Protein AF-A0A2W2BIS2-F1 (afdb_monomer)

Mean predicted aligned error: 13.34 Å

Solvent-accessible surface area (backbone atoms only — not comparable to full-atom values): 8922 Å² total; per-residue (Å²): 136,82,86,72,88,78,56,99,73,50,63,72,54,70,55,70,81,40,98,67,61,22,37,40,40,40,40,36,48,85,99,50,68,38,35,41,36,42,39,39,18,69,94,78,51,77,43,80,45,81,42,87,32,55,74,70,54,46,52,53,49,51,53,52,51,51,52,51,52,48,55,52,48,52,58,58,44,65,31,68,68,37,41,52,50,43,29,76,72,76,41,72,89,57,55,68,66,60,53,35,48,52,52,50,56,47,16,66,74,68,74,46,77,36,54,42,99,84,58,42,64,34,78,67,42,44,52,52,52,32,56,75,69,65,66,58,77,76,76,81,82,76,75,77,72,80,79,84,130

pLDDT: mean 70.53, std 17.46, range [28.81, 93.38]

Foldseek 3Di:
DDDPPDDPPWDWDKDDQDPQAWIWIWTDDDPAAIWIWTWGQVVNDTDIDTDRDHPVRVVVVVVVVVVVVLVVLLVLLLPPVLQVCCCVPQVPPDDSVVSSVVQVVLCVVVVHGQADPVSDGDPVSVVVSCVVRVVDDDDDPPPPDDDDD

Sequence (149 aa):
MRNIPRRPSTITWSYVVDDTTGYVLAERRENASPVVRLHLAPSGLERVFDLDLTPGAALLFAGQLAAVADAARRVEYSSPDVLAHMNATYLFGVDDEEITQELVDLADYLGYSPLGADGQLVGRADKVLRARLGLDPAPPIHHSSPSPS

Organism: NCBI:txid2670374

Secondary structure (DSSP, 8-state):
-------TT--EEEEEEETTTEEEEEEPPTTS--EEEEEE-GGG--EEEEEE--HHHHHHHHHHHHHHHHHHHHHHHT-HHHHHHHHHHTSTT--HHHHHHHHHHHHHHHTS-SB-TTSSBPHHHHHHHHHHTT-SPPPP----PPPP-

Nearest PDB structures (foldseek):
  4r5j-assembly2_B-2  TM=2.213E-01  e=8.155E-01  Escherichia coli K-12
  7ela-assembly1_A  TM=2.780E-01  e=1.868E+00  Mammarenavirus lassaense
  4r5g-assembly2_B-2  TM=2.451E-01  e=2.511E+00  Escherichia coli K-12

Structure (mmCIF, N/CA/C/O backbone):
data_AF-A0A2W2BIS2-F1
#
_entry.id   AF-A0A2W2BIS2-F1
#
loop_
_atom_site.group_PDB
_atom_site.id
_atom_site.type_symbol
_atom_site.label_atom_id
_atom_site.label_alt_id
_atom_site.label_comp_id
_atom_site.label_asym_id
_atom_site.label_entity_id
_atom_site.label_seq_id
_atom_site.pdbx_PDB_ins_code
_atom_site.Cartn_x
_atom_site.Cartn_y
_atom_site.Cartn_z
_atom_site.occupancy
_atom_site.B_iso_or_equiv
_atom_site.auth_seq_id
_atom_site.auth_comp_id
_atom_site.auth_asym_id
_atom_site.auth_atom_id
_atom_site.pdbx_PDB_model_num
ATOM 1 N N . MET A 1 1 ? -7.809 9.823 -15.102 1.00 30.55 1 MET A N 1
ATOM 2 C CA . MET A 1 1 ? -6.910 8.958 -15.900 1.00 30.55 1 MET A CA 1
ATOM 3 C C . MET A 1 1 ? -6.231 9.815 -16.954 1.00 30.55 1 MET A C 1
ATOM 5 O O . MET A 1 1 ? -6.910 10.272 -17.866 1.00 30.55 1 MET A O 1
ATOM 9 N N . ARG A 1 2 ? -4.935 10.114 -16.805 1.00 31.88 2 ARG A N 1
ATOM 10 C CA . ARG A 1 2 ? -4.163 10.768 -17.871 1.00 31.88 2 ARG A CA 1
ATOM 11 C C . ARG A 1 2 ? -3.707 9.729 -18.892 1.00 31.88 2 ARG A C 1
ATOM 13 O O . ARG A 1 2 ? -3.446 8.577 -18.558 1.00 31.88 2 ARG A O 1
ATOM 20 N N . ASN A 1 3 ? -3.682 10.157 -20.147 1.00 28.81 3 ASN A N 1
ATOM 21 C CA . ASN A 1 3 ? -3.420 9.333 -21.315 1.00 28.81 3 ASN A CA 1
ATOM 22 C C . ASN A 1 3 ? -1.910 9.053 -21.395 1.00 28.81 3 ASN A C 1
ATOM 24 O O . ASN A 1 3 ? -1.155 9.884 -21.894 1.00 28.81 3 ASN A O 1
ATOM 28 N N . ILE A 1 4 ? -1.456 7.918 -20.857 1.00 43.69 4 ILE A N 1
ATOM 29 C CA . ILE A 1 4 ? -0.095 7.431 -21.114 1.00 43.69 4 ILE A CA 1
ATOM 30 C C . ILE A 1 4 ? -0.084 6.978 -22.582 1.00 43.69 4 ILE A C 1
ATOM 32 O O . ILE A 1 4 ? -0.885 6.104 -22.928 1.00 43.69 4 ILE A O 1
ATOM 36 N N . PRO A 1 5 ? 0.750 7.560 -23.464 1.00 35.62 5 PRO A N 1
ATOM 37 C CA . PRO A 1 5 ? 0.749 7.202 -24.874 1.00 35.62 5 PRO A CA 1
ATOM 38 C C . PRO A 1 5 ? 1.153 5.733 -25.041 1.00 35.62 5 PRO A C 1
ATOM 40 O O . PRO A 1 5 ? 2.327 5.378 -24.973 1.00 35.62 5 PRO A O 1
ATOM 43 N N . ARG A 1 6 ? 0.164 4.861 -25.260 1.00 40.97 6 ARG A N 1
ATOM 44 C CA . ARG A 1 6 ? 0.381 3.449 -25.579 1.00 40.97 6 ARG A CA 1
ATOM 45 C C . ARG A 1 6 ? 0.834 3.351 -27.032 1.00 40.97 6 ARG A C 1
ATOM 47 O O . ARG A 1 6 ? 0.044 3.603 -27.940 1.00 40.97 6 ARG A O 1
ATOM 54 N N . ARG A 1 7 ? 2.098 2.990 -27.270 1.00 42.91 7 ARG A N 1
ATOM 55 C CA . ARG A 1 7 ? 2.517 2.503 -28.592 1.00 42.91 7 ARG A CA 1
ATOM 56 C C . ARG A 1 7 ? 2.081 1.036 -28.743 1.00 42.91 7 ARG A C 1
ATOM 58 O O . ARG A 1 7 ? 2.174 0.296 -27.766 1.00 42.91 7 ARG A O 1
ATOM 65 N N . PRO A 1 8 ? 1.624 0.595 -29.931 1.00 40.12 8 PRO A N 1
ATOM 66 C CA . PRO A 1 8 ? 1.018 -0.729 -30.122 1.00 40.12 8 PRO A CA 1
ATOM 67 C C . PRO A 1 8 ? 1.920 -1.930 -29.780 1.00 40.12 8 PRO A C 1
ATOM 69 O O . PRO A 1 8 ? 1.397 -3.019 -29.575 1.00 40.12 8 PRO A O 1
ATOM 72 N N . SER A 1 9 ? 3.246 -1.749 -29.710 1.00 34.94 9 SER A N 1
ATOM 73 C CA . SER A 1 9 ? 4.224 -2.814 -29.428 1.00 34.94 9 SER A CA 1
ATOM 74 C C . SER A 1 9 ? 4.849 -2.766 -28.022 1.00 34.94 9 SER A C 1
ATOM 76 O O . SER A 1 9 ? 5.763 -3.537 -27.731 1.00 34.94 9 SER A O 1
ATOM 78 N N . THR A 1 10 ? 4.348 -1.913 -27.121 1.00 40.72 10 THR A N 1
ATOM 79 C CA . THR A 1 10 ? 4.859 -1.792 -25.746 1.00 40.72 10 THR A CA 1
ATOM 80 C C . THR A 1 10 ? 4.001 -2.601 -24.768 1.00 40.72 10 THR A C 1
ATOM 82 O O . THR A 1 10 ? 2.832 -2.284 -24.550 1.00 40.72 10 THR A O 1
ATOM 85 N N . ILE A 1 11 ? 4.584 -3.616 -24.120 1.00 43.00 11 ILE A N 1
ATOM 86 C CA . ILE A 1 11 ? 4.008 -4.183 -22.890 1.00 43.00 11 ILE A CA 1
ATOM 87 C C . ILE A 1 11 ? 4.429 -3.257 -21.750 1.00 43.00 11 ILE A C 1
ATOM 89 O O . ILE A 1 11 ? 5.610 -3.193 -21.414 1.00 43.00 11 ILE A O 1
ATOM 93 N N . THR A 1 12 ? 3.468 -2.523 -21.195 1.00 45.09 12 THR A N 1
ATOM 94 C CA . THR A 1 12 ? 3.680 -1.590 -20.086 1.00 45.09 12 THR A CA 1
ATOM 95 C C . THR A 1 12 ? 3.097 -2.174 -18.807 1.00 45.09 12 THR A C 1
ATOM 97 O O . THR A 1 12 ? 1.892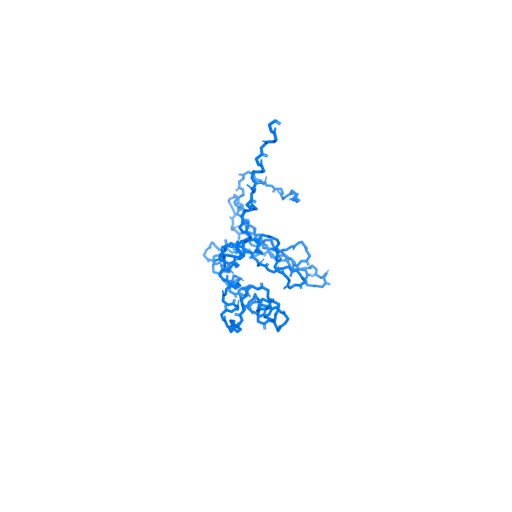 -2.411 -18.739 1.00 45.09 12 THR A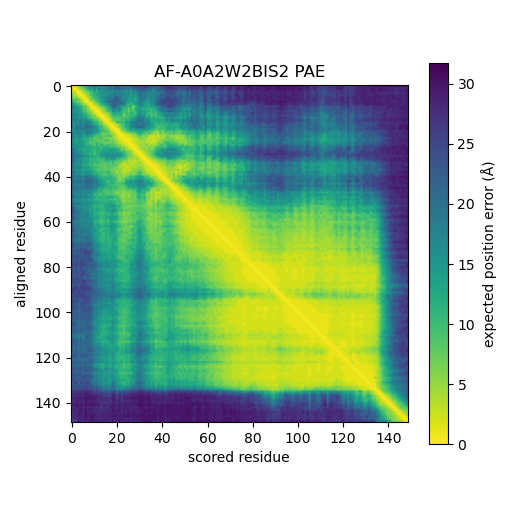 O 1
ATOM 100 N N . TRP A 1 13 ? 3.936 -2.358 -17.788 1.00 44.00 13 TRP A N 1
ATOM 101 C CA . TRP A 1 13 ? 3.490 -2.537 -16.404 1.00 44.00 13 TRP A CA 1
ATOM 102 C C . TRP A 1 13 ? 3.825 -1.255 -15.646 1.00 44.00 13 TRP A C 1
ATOM 104 O O . TRP A 1 13 ? 4.976 -0.814 -15.649 1.00 44.00 13 TRP A O 1
ATOM 114 N N . SER A 1 14 ? 2.808 -0.629 -15.055 1.00 42.34 14 SER A N 1
ATOM 115 C CA . SER A 1 14 ? 2.950 0.597 -14.272 1.00 42.34 14 SER A CA 1
ATOM 116 C C . SER A 1 14 ? 2.471 0.351 -12.851 1.00 42.34 14 SER A C 1
ATOM 118 O O . SER A 1 14 ? 1.309 -0.016 -12.663 1.00 42.34 14 SER A O 1
ATOM 120 N N . TYR A 1 15 ? 3.331 0.602 -11.869 1.00 46.88 15 TYR A N 1
ATOM 121 C CA . TYR A 1 15 ? 2.907 0.775 -10.484 1.00 46.88 15 TYR A CA 1
ATOM 122 C C . TYR A 1 15 ? 2.888 2.279 -10.216 1.00 46.88 15 TYR A C 1
ATOM 124 O O . TYR A 1 15 ? 3.934 2.933 -10.213 1.00 46.88 15 TYR A O 1
ATOM 132 N N . VAL A 1 16 ? 1.681 2.835 -10.118 1.00 44.34 16 VAL A N 1
ATOM 133 C CA . VAL A 1 16 ? 1.450 4.263 -9.888 1.00 44.34 16 VAL A CA 1
ATOM 134 C C . VAL A 1 16 ? 1.000 4.403 -8.445 1.00 44.34 16 VAL A C 1
ATOM 136 O O . VAL A 1 16 ? -0.074 3.913 -8.105 1.00 44.34 16 VAL A O 1
ATOM 139 N N . VAL A 1 17 ? 1.828 5.035 -7.611 1.00 48.16 17 VAL A N 1
ATOM 140 C CA . VAL A 1 17 ? 1.433 5.404 -6.246 1.00 48.16 17 VAL A CA 1
ATOM 141 C C . VAL A 1 17 ? 0.588 6.677 -6.332 1.00 48.16 17 VAL A C 1
ATOM 143 O O . VAL A 1 17 ? -0.583 6.645 -5.973 1.00 48.16 17 VAL A O 1
ATOM 146 N N . ASP A 1 18 ? 1.133 7.730 -6.954 1.00 47.41 18 ASP A N 1
ATOM 147 C CA . ASP A 1 18 ? 0.449 8.920 -7.482 1.00 47.41 18 ASP A CA 1
ATOM 148 C C . ASP A 1 18 ? 1.479 9.808 -8.241 1.00 47.41 18 ASP A C 1
ATOM 150 O O . ASP A 1 18 ? 2.689 9.593 -8.127 1.00 47.41 18 ASP A O 1
ATOM 154 N N . ASP A 1 19 ? 1.028 10.804 -9.021 1.00 47.12 19 ASP A N 1
ATOM 155 C CA . ASP A 1 19 ? 1.907 11.697 -9.816 1.00 47.12 19 ASP A CA 1
ATOM 156 C C . ASP A 1 19 ? 2.825 12.603 -8.952 1.00 47.12 19 ASP A C 1
ATOM 158 O O . ASP A 1 19 ? 3.787 13.179 -9.463 1.00 47.12 19 ASP A O 1
ATOM 162 N N . THR A 1 20 ? 2.521 12.769 -7.663 1.00 43.62 20 THR A N 1
ATOM 163 C CA . THR A 1 20 ? 3.255 13.608 -6.698 1.00 43.62 20 THR A CA 1
ATOM 164 C C . THR A 1 20 ? 4.302 12.846 -5.881 1.00 43.62 20 THR A C 1
ATOM 166 O O . THR A 1 20 ? 5.257 13.458 -5.411 1.00 43.62 20 THR A O 1
ATOM 169 N N . THR A 1 21 ? 4.165 11.530 -5.752 1.00 51.72 21 THR A N 1
ATOM 170 C CA . THR A 1 21 ? 5.027 10.653 -4.953 1.00 51.72 21 THR A CA 1
ATOM 171 C C . THR A 1 21 ? 6.000 9.885 -5.850 1.00 51.72 21 THR A C 1
ATOM 173 O O . THR A 1 21 ? 7.168 9.704 -5.495 1.00 51.72 21 THR A O 1
ATOM 176 N N . GLY A 1 22 ? 5.557 9.503 -7.054 1.00 51.88 22 GLY A N 1
ATOM 177 C CA . GLY A 1 22 ? 6.383 8.844 -8.064 1.00 51.88 22 GLY A CA 1
ATOM 178 C C . GLY A 1 22 ? 5.714 7.639 -8.729 1.00 51.88 22 GLY A C 1
ATOM 179 O O . GLY A 1 22 ? 4.681 7.130 -8.285 1.00 51.88 22 GLY A O 1
ATOM 180 N N . TYR A 1 23 ? 6.331 7.150 -9.805 1.00 57.38 23 TYR A N 1
ATOM 181 C CA . TYR A 1 23 ? 5.885 5.958 -10.528 1.00 57.38 23 TYR A CA 1
ATOM 182 C C . TYR A 1 23 ? 7.056 5.103 -11.013 1.00 57.38 23 TYR A C 1
ATOM 184 O O . TYR A 1 23 ? 8.150 5.594 -11.301 1.00 57.38 23 TYR A O 1
ATOM 192 N N . VAL A 1 24 ? 6.797 3.804 -11.161 1.00 60.34 24 VAL A N 1
ATOM 193 C CA . VAL A 1 24 ? 7.703 2.872 -11.840 1.00 60.34 24 VAL A CA 1
ATOM 194 C C . VAL A 1 24 ? 7.056 2.428 -13.140 1.00 60.34 24 VAL A C 1
ATOM 196 O O . VAL A 1 24 ? 5.920 1.948 -13.150 1.00 60.34 24 VAL A O 1
ATOM 199 N N . LEU A 1 25 ? 7.788 2.586 -14.238 1.00 63.66 25 LEU A N 1
ATOM 200 C CA . LEU A 1 25 ? 7.353 2.211 -15.574 1.00 63.66 25 LEU A CA 1
ATOM 201 C C . LEU A 1 25 ? 8.345 1.213 -16.168 1.00 63.66 25 LEU A C 1
ATOM 203 O O . LEU A 1 25 ? 9.497 1.555 -16.422 1.00 63.66 25 LEU A O 1
ATOM 207 N N . ALA A 1 26 ? 7.890 -0.011 -16.419 1.00 58.78 26 ALA A N 1
ATOM 208 C CA . ALA A 1 26 ? 8.648 -0.968 -17.214 1.00 58.78 26 ALA A CA 1
ATOM 209 C C . ALA A 1 26 ? 8.194 -0.878 -18.677 1.00 58.78 26 ALA A C 1
ATOM 211 O O . ALA A 1 26 ? 7.029 -1.139 -18.990 1.00 58.78 26 ALA A O 1
ATOM 212 N N . GLU A 1 27 ? 9.111 -0.515 -19.574 1.00 63.59 27 GLU A N 1
ATOM 213 C CA . GLU A 1 27 ? 8.889 -0.488 -21.018 1.00 63.59 27 GLU A CA 1
ATOM 214 C C . GLU A 1 27 ? 9.759 -1.540 -21.704 1.00 63.59 27 GLU A C 1
ATOM 216 O O . GLU A 1 27 ? 10.985 -1.512 -21.616 1.00 63.59 27 GLU A O 1
ATOM 221 N N . ARG A 1 28 ? 9.143 -2.428 -22.485 1.00 55.16 28 ARG A N 1
ATOM 222 C CA . ARG A 1 28 ? 9.865 -3.179 -23.516 1.00 55.16 28 ARG A CA 1
ATOM 223 C C . ARG A 1 28 ? 9.659 -2.482 -24.855 1.00 55.16 28 ARG A C 1
ATOM 225 O O . ARG A 1 28 ? 8.523 -2.373 -25.311 1.00 55.16 28 ARG A O 1
ATOM 232 N N . ARG A 1 29 ? 10.742 -2.019 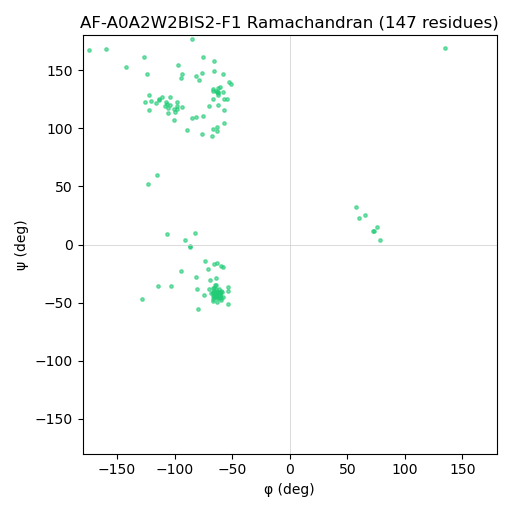-25.483 1.00 60.00 29 ARG A N 1
ATOM 233 C CA . ARG A 1 29 ? 10.708 -1.497 -26.858 1.00 60.00 29 ARG A CA 1
ATOM 234 C C . ARG A 1 29 ? 11.048 -2.616 -27.837 1.00 60.00 29 ARG A C 1
ATOM 236 O O . ARG A 1 29 ? 11.820 -3.520 -27.522 1.00 60.00 29 ARG A O 1
ATOM 243 N N . GLU A 1 30 ? 10.448 -2.569 -29.018 1.00 56.12 30 GLU A N 1
ATOM 244 C CA . GLU A 1 30 ? 10.739 -3.510 -30.100 1.00 56.12 30 GLU A CA 1
ATOM 245 C C . GLU A 1 30 ? 12.239 -3.459 -30.436 1.00 56.12 30 GLU A C 1
ATOM 247 O O . GLU A 1 30 ? 12.783 -2.383 -30.676 1.00 56.12 30 GLU A O 1
ATOM 252 N N . ASN A 1 31 ? 12.911 -4.614 -30.406 1.00 59.88 31 ASN A N 1
ATOM 253 C CA . ASN A 1 31 ? 14.357 -4.756 -30.638 1.00 59.88 31 ASN A CA 1
ATOM 254 C C . ASN A 1 31 ? 15.280 -3.989 -29.666 1.00 59.88 31 ASN A C 1
ATOM 256 O O . ASN A 1 31 ? 16.432 -3.733 -30.010 1.00 59.88 31 ASN A O 1
ATOM 260 N N . ALA A 1 32 ? 14.815 -3.654 -28.458 1.00 63.44 32 ALA A N 1
ATOM 261 C CA . ALA A 1 32 ? 15.661 -3.073 -27.414 1.00 63.44 32 ALA A CA 1
ATOM 262 C C . ALA A 1 32 ? 15.575 -3.852 -26.095 1.00 63.44 32 ALA A C 1
ATOM 264 O O . ALA A 1 32 ? 14.620 -4.599 -25.849 1.00 63.44 32 ALA A O 1
ATOM 265 N N . SER A 1 33 ? 16.571 -3.641 -25.235 1.00 58.84 33 SER A N 1
ATOM 266 C CA . SER A 1 33 ? 16.521 -4.065 -23.839 1.00 58.84 33 SER A CA 1
ATOM 267 C C . SER A 1 33 ? 15.320 -3.436 -23.120 1.00 58.84 33 SER A C 1
ATOM 269 O O . SER A 1 33 ? 14.915 -2.316 -23.456 1.00 58.84 33 SER A O 1
ATOM 271 N N . PRO A 1 34 ? 14.714 -4.137 -22.146 1.00 61.28 34 PRO A N 1
ATOM 272 C CA . PRO A 1 34 ? 13.692 -3.539 -21.306 1.00 61.28 34 PRO A CA 1
ATOM 273 C C . PRO A 1 34 ? 14.290 -2.375 -20.504 1.00 61.28 34 PRO A C 1
ATOM 275 O O . PRO A 1 34 ? 15.341 -2.506 -19.881 1.00 61.28 34 PRO A O 1
ATOM 278 N N . VAL A 1 35 ? 13.595 -1.240 -20.523 1.00 65.75 35 VAL A N 1
ATOM 279 C CA . VAL A 1 35 ? 13.955 -0.047 -19.758 1.00 65.75 35 VAL A CA 1
ATOM 280 C C . VAL A 1 35 ? 13.018 0.050 -18.567 1.00 65.75 35 VAL A C 1
ATOM 282 O O . VAL A 1 35 ? 11.795 0.032 -18.729 1.00 65.75 35 VAL A O 1
ATOM 285 N N . VAL A 1 36 ? 13.587 0.165 -17.369 1.00 64.75 36 VAL A N 1
ATOM 286 C CA . VAL A 1 36 ? 12.830 0.522 -16.167 1.00 64.75 36 VAL A CA 1
ATOM 287 C C . VAL A 1 36 ? 13.060 1.998 -15.894 1.00 64.75 36 VAL A C 1
ATOM 289 O O . VAL A 1 36 ? 14.187 2.416 -15.633 1.00 64.75 36 VAL A O 1
ATOM 292 N N . ARG A 1 37 ? 11.987 2.783 -15.962 1.00 66.81 37 ARG A N 1
ATOM 293 C CA . ARG A 1 37 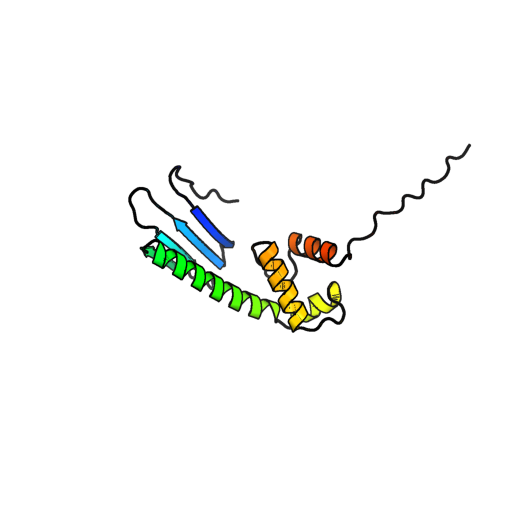? 11.987 4.189 -15.580 1.00 66.81 37 ARG A CA 1
ATOM 294 C C . ARG A 1 37 ? 11.457 4.330 -14.164 1.00 66.81 37 ARG A C 1
ATOM 296 O O . ARG A 1 37 ? 10.331 3.926 -13.873 1.00 66.81 37 ARG A O 1
ATOM 303 N N . LEU A 1 38 ? 12.273 4.930 -13.310 1.00 65.25 38 LEU A N 1
ATOM 304 C CA . LEU A 1 38 ? 11.904 5.316 -11.956 1.00 65.25 38 LEU A CA 1
ATOM 305 C C . LEU A 1 38 ? 11.690 6.814 -11.935 1.00 65.25 38 LEU A C 1
ATOM 307 O O . LEU A 1 38 ? 12.613 7.572 -12.227 1.00 65.25 38 LEU A O 1
ATOM 311 N N . HIS A 1 39 ? 10.486 7.225 -11.577 1.00 65.69 39 HIS A N 1
ATOM 312 C CA . HIS A 1 39 ? 10.168 8.605 -11.271 1.00 65.69 39 HIS A CA 1
ATOM 313 C C . HIS A 1 39 ? 9.950 8.712 -9.770 1.00 65.69 39 HIS A C 1
ATOM 315 O O . HIS A 1 39 ? 9.088 8.031 -9.220 1.00 65.69 39 HIS A O 1
ATOM 321 N N . LEU A 1 40 ? 10.771 9.522 -9.111 1.00 62.94 40 LEU A N 1
ATOM 322 C CA . LEU A 1 40 ? 10.660 9.823 -7.690 1.00 62.94 40 LEU A CA 1
ATOM 323 C C . LEU A 1 40 ? 10.521 11.335 -7.551 1.00 62.94 40 LEU A C 1
ATOM 325 O O . LEU A 1 40 ? 11.356 12.071 -8.080 1.00 62.94 40 LEU A O 1
ATOM 329 N N . ALA A 1 41 ? 9.511 11.797 -6.821 1.00 58.78 41 ALA A N 1
ATOM 330 C CA . ALA A 1 41 ? 9.305 13.223 -6.566 1.00 58.78 41 ALA A CA 1
ATOM 331 C C . ALA A 1 41 ? 9.268 13.559 -5.060 1.00 58.78 41 ALA A C 1
ATOM 333 O O . ALA A 1 41 ? 8.337 14.222 -4.600 1.00 58.78 41 ALA A O 1
ATOM 334 N N . PRO A 1 42 ? 10.272 13.150 -4.252 1.00 58.00 42 PRO A N 1
ATOM 335 C CA . PRO A 1 42 ? 10.295 13.503 -2.839 1.00 58.00 42 PRO A CA 1
ATOM 336 C C . PRO A 1 42 ? 10.382 15.027 -2.691 1.00 58.00 42 PRO A C 1
ATOM 338 O O . PRO A 1 42 ? 11.320 15.664 -3.175 1.00 58.00 42 PRO A O 1
ATOM 341 N N . SER A 1 43 ? 9.383 15.619 -2.032 1.00 58.44 43 SER A N 1
ATOM 342 C CA . SER A 1 43 ? 9.335 17.059 -1.736 1.00 58.44 43 SER A CA 1
ATOM 343 C C . SER A 1 43 ? 9.420 17.964 -2.979 1.00 58.44 43 SER A C 1
ATOM 345 O O . SER A 1 43 ? 9.978 19.058 -2.916 1.00 58.44 43 SER A O 1
ATOM 347 N N . GLY A 1 44 ? 8.888 17.508 -4.120 1.00 56.12 44 GLY A N 1
ATOM 348 C CA . GLY A 1 44 ? 8.865 18.274 -5.373 1.00 56.12 44 GLY A CA 1
ATOM 349 C C . GLY A 1 44 ? 10.188 18.289 -6.147 1.00 56.12 44 GLY A C 1
ATOM 350 O O . GLY A 1 44 ? 10.279 18.949 -7.181 1.00 56.12 44 GLY A O 1
ATOM 351 N N . LEU A 1 45 ? 11.209 17.561 -5.683 1.00 53.72 45 LEU A N 1
ATOM 352 C CA . LEU A 1 45 ? 12.448 17.357 -6.430 1.00 53.72 45 LEU A CA 1
ATOM 353 C C . LEU A 1 45 ? 12.312 16.120 -7.315 1.00 53.72 45 LEU A C 1
ATOM 355 O O . LEU A 1 45 ? 12.498 14.992 -6.861 1.00 53.72 45 LEU A O 1
ATOM 359 N N . GLU A 1 46 ? 12.001 16.348 -8.587 1.00 64.38 46 GLU A N 1
ATOM 360 C CA . GLU A 1 46 ? 11.888 15.288 -9.583 1.00 64.38 46 GLU A CA 1
ATOM 361 C C . GLU A 1 46 ? 13.250 14.634 -9.857 1.00 64.38 46 GLU A C 1
ATOM 363 O O . GLU A 1 46 ? 14.233 15.294 -10.209 1.00 64.38 46 GLU A O 1
ATOM 368 N N . ARG A 1 47 ? 13.304 13.309 -9.708 1.00 64.62 47 ARG A N 1
ATOM 369 C CA . ARG A 1 47 ? 14.429 12.470 -10.118 1.00 64.62 47 ARG A CA 1
ATOM 370 C C . ARG A 1 47 ? 13.924 11.368 -11.033 1.00 64.62 47 ARG A C 1
ATOM 372 O O . ARG A 1 47 ? 13.076 10.568 -10.640 1.00 64.62 47 ARG A O 1
ATOM 379 N N . VAL A 1 48 ? 14.485 11.326 -12.239 1.00 69.75 48 VAL A N 1
ATOM 380 C CA . VAL A 1 48 ? 14.198 10.298 -13.241 1.00 69.75 48 VAL A CA 1
ATOM 381 C C . VAL A 1 48 ? 15.446 9.459 -13.463 1.00 69.75 48 VAL A C 1
ATOM 383 O O . VAL A 1 48 ? 16.501 9.994 -13.804 1.00 69.75 48 VAL A O 1
ATOM 386 N N . PHE A 1 49 ? 15.318 8.147 -13.283 1.00 72.62 49 PHE A N 1
ATOM 387 C CA . PHE A 1 49 ? 16.367 7.179 -13.593 1.00 72.62 49 PHE A CA 1
ATOM 388 C C . PHE A 1 49 ? 15.878 6.257 -14.704 1.00 72.62 49 PHE A C 1
ATOM 390 O O . PHE A 1 49 ? 14.861 5.587 -14.532 1.00 72.62 49 PHE A O 1
ATOM 397 N N . ASP A 1 50 ? 16.613 6.212 -15.815 1.00 73.25 50 ASP A N 1
ATOM 398 C CA . ASP A 1 50 ? 16.408 5.228 -16.877 1.00 73.25 50 ASP A CA 1
ATOM 399 C C . ASP A 1 50 ? 17.454 4.117 -16.699 1.00 73.25 50 ASP A C 1
ATOM 401 O O . ASP A 1 50 ? 18.659 4.354 -16.808 1.00 73.25 50 ASP A O 1
ATOM 405 N N . LEU A 1 51 ? 16.988 2.910 -16.377 1.00 71.94 51 LEU A N 1
ATOM 406 C CA . LEU A 1 51 ? 17.832 1.736 -16.174 1.00 71.94 51 LEU A CA 1
ATOM 407 C C . LEU A 1 51 ? 17.694 0.794 -17.372 1.00 71.94 51 LEU A C 1
ATOM 409 O O . LEU A 1 51 ? 16.609 0.263 -17.620 1.00 71.94 51 LEU A O 1
ATOM 413 N N . ASP A 1 52 ? 18.796 0.578 -18.090 1.00 78.56 52 ASP A N 1
ATOM 414 C CA . ASP A 1 52 ? 18.910 -0.470 -19.107 1.00 78.56 52 ASP A CA 1
ATOM 415 C C . ASP A 1 52 ? 19.304 -1.777 -18.411 1.00 78.56 52 ASP A C 1
ATOM 417 O O . ASP A 1 52 ? 20.407 -1.910 -17.872 1.00 78.56 52 ASP A O 1
ATOM 421 N N . LEU A 1 53 ? 18.360 -2.713 -18.336 1.00 72.44 53 LEU A N 1
ATOM 422 C CA . LEU A 1 53 ? 18.515 -3.959 -17.597 1.00 72.44 53 LEU A CA 1
ATOM 423 C C . LEU A 1 53 ? 18.262 -5.143 -18.525 1.00 72.44 53 LEU A C 1
ATOM 425 O O . LEU A 1 53 ? 17.396 -5.118 -19.397 1.00 72.44 53 LEU A O 1
ATOM 429 N N . THR A 1 54 ? 18.965 -6.249 -18.292 1.00 76.25 54 THR A N 1
ATOM 430 C CA . THR A 1 54 ? 18.546 -7.528 -18.875 1.00 76.25 54 THR A CA 1
ATOM 431 C C . THR A 1 54 ? 17.201 -7.954 -18.268 1.00 76.25 54 THR A C 1
ATOM 433 O O . THR A 1 54 ? 16.883 -7.552 -17.146 1.00 76.25 54 THR A O 1
ATOM 436 N N . PRO A 1 55 ? 16.408 -8.817 -18.933 1.00 66.56 55 PRO A N 1
ATOM 437 C CA . PRO A 1 55 ? 15.135 -9.282 -18.375 1.00 66.56 55 PRO A CA 1
ATOM 438 C C . PRO A 1 55 ? 15.255 -9.895 -16.969 1.00 66.56 55 PRO A C 1
ATOM 440 O O . PRO A 1 55 ? 14.424 -9.626 -16.107 1.00 66.56 55 PRO A O 1
ATOM 443 N N . GLY A 1 56 ? 16.315 -10.672 -16.712 1.00 67.44 56 GLY A N 1
ATOM 444 C CA . GLY A 1 56 ? 16.571 -11.248 -15.388 1.00 67.44 56 GLY A CA 1
ATOM 445 C C . GLY A 1 56 ? 16.899 -10.189 -14.331 1.00 67.44 56 GLY A C 1
ATOM 446 O O . GLY A 1 56 ? 16.372 -10.245 -13.223 1.00 67.44 56 GLY A O 1
ATOM 447 N N . ALA A 1 57 ? 17.709 -9.186 -14.684 1.00 71.31 57 ALA A N 1
ATOM 448 C CA . ALA A 1 57 ? 18.024 -8.076 -13.786 1.00 71.31 57 ALA A CA 1
ATOM 449 C C . ALA A 1 57 ? 16.795 -7.198 -13.499 1.00 71.31 57 ALA A C 1
ATOM 451 O O . ALA A 1 57 ? 16.603 -6.777 -12.363 1.00 71.31 57 ALA A O 1
ATOM 452 N N . ALA A 1 58 ? 15.928 -6.982 -14.491 1.00 68.62 58 ALA A N 1
ATOM 453 C CA . ALA A 1 58 ? 14.680 -6.243 -14.319 1.00 68.62 58 ALA A CA 1
ATOM 454 C C . ALA A 1 58 ? 13.718 -6.943 -13.343 1.00 68.62 58 ALA A C 1
ATOM 456 O O . ALA A 1 58 ? 13.123 -6.280 -12.497 1.00 68.62 58 ALA A O 1
ATOM 457 N N . LEU A 1 59 ? 13.600 -8.275 -13.411 1.00 65.88 59 LEU A N 1
ATOM 458 C CA . LEU A 1 59 ? 12.782 -9.052 -12.472 1.00 65.88 59 LEU A CA 1
ATOM 459 C C . LEU A 1 59 ? 13.326 -8.993 -11.040 1.00 65.88 59 LEU A C 1
ATOM 461 O O . LEU A 1 59 ? 12.560 -8.768 -10.106 1.00 65.88 59 LEU A O 1
ATOM 465 N N . LEU A 1 60 ? 14.643 -9.150 -10.865 1.00 72.38 60 LEU A N 1
ATOM 466 C CA . LEU A 1 60 ? 15.282 -9.014 -9.551 1.00 72.38 60 LEU A CA 1
ATOM 467 C C . LEU A 1 60 ? 15.072 -7.612 -8.973 1.00 72.38 60 LEU A C 1
ATOM 469 O O . LEU A 1 60 ? 14.711 -7.470 -7.806 1.00 72.38 60 LEU A O 1
ATOM 473 N N . PHE A 1 61 ? 15.245 -6.586 -9.804 1.00 74.69 61 PHE A N 1
ATOM 474 C CA . PHE A 1 61 ? 15.056 -5.197 -9.409 1.00 74.69 61 PHE A CA 1
ATOM 475 C C . PHE A 1 61 ? 13.604 -4.900 -9.003 1.00 74.69 61 PHE A C 1
ATOM 477 O O . PHE A 1 61 ? 13.364 -4.279 -7.969 1.00 74.69 61 PHE A O 1
ATOM 484 N N . ALA A 1 62 ? 12.627 -5.408 -9.757 1.00 68.44 62 ALA A N 1
ATOM 485 C CA . ALA A 1 62 ? 11.215 -5.306 -9.396 1.00 68.44 62 ALA A CA 1
ATOM 486 C C . ALA A 1 62 ? 10.911 -5.993 -8.052 1.00 68.44 62 ALA A C 1
ATOM 488 O O . ALA A 1 62 ? 10.195 -5.428 -7.229 1.00 68.44 62 ALA A O 1
ATOM 489 N N . GLY A 1 63 ? 11.497 -7.169 -7.797 1.00 66.12 63 GLY A N 1
ATOM 490 C CA . GLY A 1 63 ? 11.366 -7.862 -6.512 1.00 66.12 63 GLY A CA 1
ATOM 491 C C . GLY A 1 63 ? 11.939 -7.059 -5.339 1.00 66.12 63 GLY A C 1
ATOM 492 O O . GLY A 1 63 ? 11.313 -6.969 -4.286 1.00 66.12 63 GLY A O 1
ATOM 493 N N . GLN A 1 64 ? 13.093 -6.414 -5.528 1.00 76.50 64 GLN A N 1
ATOM 494 C CA . GLN A 1 64 ? 13.694 -5.539 -4.515 1.00 76.50 64 GLN A CA 1
ATOM 495 C C . GLN A 1 64 ? 12.830 -4.306 -4.231 1.00 76.50 64 GLN A C 1
ATOM 497 O O . GLN A 1 64 ? 12.627 -3.955 -3.071 1.00 76.50 64 GLN A O 1
ATOM 502 N N . LEU A 1 65 ? 12.283 -3.670 -5.269 1.00 74.62 65 LEU A N 1
ATOM 503 C CA . LEU A 1 65 ? 11.363 -2.542 -5.110 1.00 74.62 65 LEU A CA 1
ATOM 504 C C . LEU A 1 65 ? 10.083 -2.942 -4.376 1.00 74.62 65 LEU A C 1
ATOM 506 O O . LEU A 1 65 ? 9.638 -2.209 -3.497 1.00 74.62 65 LEU A O 1
ATOM 510 N N . ALA A 1 66 ? 9.518 -4.106 -4.700 1.00 68.50 66 ALA A N 1
ATOM 511 C CA . ALA A 1 66 ? 8.351 -4.633 -4.002 1.00 68.50 66 ALA A CA 1
ATOM 512 C C . ALA A 1 66 ? 8.643 -4.852 -2.509 1.00 68.50 66 ALA A C 1
ATOM 514 O O . ALA A 1 66 ? 7.832 -4.460 -1.674 1.00 68.50 66 ALA A O 1
ATOM 515 N N . ALA A 1 67 ? 9.819 -5.389 -2.167 1.00 68.19 67 ALA A N 1
ATOM 516 C CA . ALA A 1 67 ? 10.239 -5.574 -0.778 1.00 68.19 67 ALA A CA 1
ATOM 517 C C . ALA A 1 67 ? 10.425 -4.241 -0.029 1.00 68.19 67 ALA A C 1
ATOM 519 O O . ALA A 1 67 ? 10.008 -4.119 1.120 1.00 68.19 67 ALA A O 1
ATOM 520 N N . VAL A 1 68 ? 11.000 -3.220 -0.675 1.00 73.31 68 VAL A N 1
ATOM 521 C CA . VAL A 1 68 ? 11.113 -1.870 -0.089 1.00 73.31 68 VAL A CA 1
ATOM 522 C C . VAL A 1 68 ? 9.732 -1.252 0.128 1.00 73.31 68 VAL A C 1
ATOM 524 O O . VAL A 1 68 ? 9.474 -0.687 1.188 1.00 73.31 68 VAL A O 1
ATOM 527 N N . ALA A 1 69 ? 8.832 -1.381 -0.848 1.00 71.69 69 ALA A N 1
ATOM 528 C CA . ALA A 1 69 ? 7.465 -0.888 -0.735 1.00 71.69 69 ALA A CA 1
ATOM 529 C C . ALA A 1 69 ? 6.666 -1.630 0.348 1.00 71.69 69 ALA A C 1
ATOM 531 O O . ALA A 1 69 ? 5.830 -1.018 1.004 1.00 71.69 69 ALA A O 1
ATOM 532 N N . ASP A 1 70 ? 6.902 -2.930 0.546 1.00 70.56 70 ASP A N 1
ATOM 533 C CA . ASP A 1 70 ? 6.304 -3.694 1.647 1.00 70.56 70 ASP A CA 1
ATOM 534 C C . ASP A 1 70 ? 6.816 -3.217 3.011 1.00 70.56 70 ASP A C 1
ATOM 536 O O . ASP A 1 70 ? 6.027 -2.919 3.904 1.00 70.56 70 ASP A O 1
ATOM 540 N N . ALA A 1 71 ? 8.132 -3.033 3.154 1.00 73.38 71 ALA A N 1
ATOM 541 C CA . ALA A 1 71 ? 8.720 -2.510 4.385 1.00 73.38 71 ALA A CA 1
ATOM 542 C C . ALA A 1 71 ? 8.194 -1.105 4.727 1.00 73.38 71 ALA A C 1
ATOM 544 O O . ALA A 1 71 ? 7.865 -0.835 5.880 1.00 73.38 71 ALA A O 1
ATOM 545 N N . ALA A 1 72 ? 8.067 -0.225 3.729 1.00 75.94 72 ALA A N 1
ATOM 546 C CA . ALA A 1 72 ? 7.506 1.111 3.916 1.00 75.94 72 ALA A CA 1
ATOM 547 C C . ALA A 1 72 ? 6.030 1.064 4.345 1.00 75.94 72 ALA A C 1
ATOM 549 O O . ALA A 1 72 ? 5.652 1.753 5.290 1.00 75.94 72 ALA A O 1
ATOM 550 N N . ARG A 1 73 ? 5.220 0.209 3.703 1.00 76.38 73 ARG A N 1
ATOM 551 C CA . ARG A 1 73 ? 3.811 -0.013 4.068 1.00 76.38 73 ARG A CA 1
ATOM 552 C C . ARG A 1 73 ? 3.664 -0.508 5.503 1.00 76.38 73 ARG A C 1
ATOM 554 O O . ARG A 1 73 ? 2.863 0.035 6.250 1.00 76.38 73 ARG A O 1
ATOM 561 N N . ARG A 1 74 ? 4.474 -1.482 5.927 1.00 77.88 74 ARG A N 1
ATOM 562 C CA . ARG A 1 74 ? 4.450 -1.988 7.311 1.00 77.88 74 ARG A CA 1
ATOM 563 C C . ARG A 1 74 ? 4.739 -0.890 8.334 1.00 77.88 74 ARG A C 1
ATOM 565 O O . ARG A 1 74 ? 4.064 -0.825 9.351 1.00 77.88 74 ARG A O 1
ATOM 572 N N . VAL A 1 75 ? 5.696 -0.003 8.052 1.00 83.06 75 VAL A N 1
ATOM 573 C CA . VAL A 1 75 ? 5.983 1.149 8.925 1.00 83.06 75 VAL A CA 1
ATOM 574 C C . VAL A 1 75 ? 4.783 2.093 9.019 1.00 83.06 75 VAL A C 1
ATOM 576 O O . VAL A 1 75 ? 4.479 2.578 10.105 1.00 83.06 75 VAL A O 1
ATOM 579 N N . GLU A 1 76 ? 4.096 2.342 7.905 1.00 82.81 76 GLU A N 1
ATOM 580 C CA . GLU A 1 76 ? 2.876 3.155 7.879 1.00 82.81 76 GLU A CA 1
ATOM 581 C C . GLU A 1 76 ? 1.742 2.505 8.693 1.00 82.81 76 GLU A C 1
ATOM 583 O O . GLU A 1 76 ? 1.092 3.175 9.494 1.00 82.81 76 GLU A O 1
ATOM 588 N N . TYR A 1 77 ? 1.539 1.194 8.542 1.00 87.69 77 TYR A N 1
ATOM 589 C CA . TYR A 1 77 ? 0.459 0.449 9.202 1.00 87.69 77 TYR A CA 1
ATOM 590 C C . TYR A 1 77 ? 0.656 0.320 10.711 1.00 87.69 77 TYR A C 1
ATOM 592 O O . TYR A 1 77 ? -0.320 0.329 11.453 1.00 87.69 77 TYR A O 1
ATOM 600 N N . SER A 1 78 ? 1.906 0.279 11.174 1.00 86.88 78 SER A N 1
ATOM 601 C CA . SER A 1 78 ? 2.243 0.267 12.600 1.00 86.88 78 SER A CA 1
ATOM 602 C C . SER A 1 78 ? 2.244 1.662 13.249 1.00 86.88 78 SER A C 1
ATOM 604 O O . SER A 1 78 ? 2.703 1.813 14.381 1.00 86.88 78 SER A O 1
ATOM 606 N N . SER A 1 79 ? 1.760 2.700 12.557 1.00 90.50 79 SER A N 1
ATOM 607 C CA . SER A 1 79 ? 1.572 4.025 13.153 1.00 90.50 79 SER A CA 1
ATOM 608 C C . SER A 1 79 ? 0.522 3.974 14.277 1.00 90.50 79 SER A C 1
ATOM 610 O O . SER A 1 79 ? -0.580 3.475 14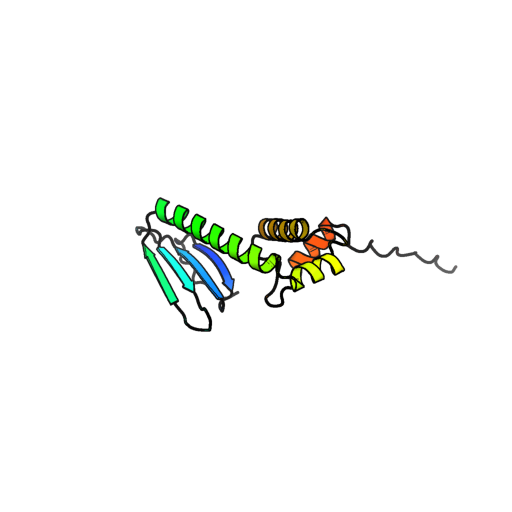.036 1.00 90.50 79 SER A O 1
ATOM 612 N N . PRO A 1 80 ? 0.787 4.543 15.473 1.00 89.69 80 PRO A N 1
ATOM 613 C CA . PRO A 1 80 ? -0.162 4.529 16.591 1.00 89.69 80 PRO A CA 1
ATOM 614 C C . PRO A 1 80 ? -1.552 5.071 16.239 1.00 89.69 80 PRO A C 1
ATOM 616 O O . PRO A 1 80 ? -2.553 4.539 16.710 1.00 89.69 80 PRO A O 1
ATOM 619 N N . ASP A 1 81 ? -1.623 6.095 15.384 1.00 88.56 81 ASP A N 1
ATOM 620 C CA . ASP A 1 81 ? -2.895 6.694 14.967 1.00 88.56 81 ASP A CA 1
ATOM 621 C C . ASP A 1 81 ? -3.704 5.748 14.067 1.00 88.56 81 ASP A C 1
ATOM 623 O O . ASP A 1 81 ? -4.925 5.648 14.204 1.00 88.56 81 ASP A O 1
ATOM 627 N N . VAL A 1 82 ? -3.022 5.013 13.179 1.00 90.12 82 VAL A N 1
ATOM 628 C CA . VAL A 1 82 ? -3.642 4.001 12.311 1.00 90.12 82 VAL A CA 1
ATOM 629 C C . VAL A 1 82 ? -4.146 2.840 13.161 1.00 90.12 82 VAL A C 1
ATOM 631 O O . VAL A 1 82 ? -5.310 2.462 13.048 1.00 90.12 82 VAL A O 1
ATOM 634 N N . LEU A 1 83 ? -3.307 2.320 14.058 1.00 92.19 83 LEU A N 1
ATOM 635 C CA . LEU A 1 83 ? -3.654 1.212 14.949 1.00 92.19 83 LEU A CA 1
ATOM 636 C C . LEU A 1 83 ? -4.849 1.566 15.843 1.00 92.19 83 LEU A C 1
ATOM 638 O O . LEU A 1 83 ? -5.829 0.820 15.897 1.00 92.19 83 LEU A O 1
ATOM 642 N N . ALA A 1 84 ? -4.825 2.747 16.468 1.00 89.44 84 ALA A N 1
ATOM 643 C CA . ALA A 1 84 ? -5.921 3.231 17.300 1.00 89.44 84 ALA A CA 1
ATOM 644 C C . ALA A 1 84 ? -7.223 3.385 16.502 1.00 89.44 84 ALA A C 1
ATOM 646 O O . ALA A 1 84 ? -8.286 2.970 16.969 1.00 89.44 84 ALA A O 1
ATOM 647 N N . HIS A 1 85 ? -7.155 3.944 15.290 1.00 89.19 85 HIS A N 1
ATOM 648 C CA . HIS A 1 85 ? -8.321 4.086 14.422 1.00 89.19 85 HIS A CA 1
ATOM 649 C C . HIS A 1 85 ? -8.904 2.727 14.009 1.00 89.19 85 HIS A C 1
ATOM 651 O O . HIS A 1 85 ? -10.120 2.522 14.094 1.00 89.19 85 HIS A O 1
ATOM 657 N N . MET A 1 86 ? -8.048 1.792 13.593 1.00 91.50 86 MET A N 1
ATOM 658 C CA . MET A 1 86 ? -8.453 0.457 13.156 1.00 91.50 86 MET A CA 1
ATOM 659 C C . MET A 1 86 ? -9.093 -0.340 14.289 1.00 91.50 86 MET A C 1
ATOM 661 O O . MET A 1 86 ? -10.163 -0.920 14.091 1.00 91.50 86 MET A O 1
ATOM 665 N N . ASN A 1 87 ? -8.497 -0.306 15.483 1.00 92.06 87 ASN A N 1
ATOM 666 C CA . ASN A 1 87 ? -9.045 -0.957 16.671 1.00 92.06 87 ASN A CA 1
ATOM 667 C C . ASN A 1 87 ? -10.409 -0.359 17.054 1.00 92.06 87 ASN A C 1
ATOM 669 O O . ASN A 1 87 ? -11.374 -1.082 17.285 1.00 92.06 87 ASN A O 1
ATOM 673 N N . ALA A 1 88 ? -10.523 0.973 17.040 1.00 89.06 88 ALA A N 1
ATOM 674 C CA . ALA A 1 88 ? -11.750 1.666 17.422 1.00 89.06 88 ALA A CA 1
ATOM 675 C C . ALA A 1 88 ? -12.907 1.511 16.419 1.00 89.06 88 ALA A C 1
ATOM 677 O O . ALA A 1 88 ? -14.056 1.747 16.790 1.00 89.06 88 ALA A O 1
ATOM 678 N N . THR A 1 89 ? -12.626 1.168 15.159 1.00 88.06 89 THR A N 1
ATOM 679 C CA . THR A 1 89 ? -13.630 1.218 14.080 1.00 88.06 89 THR A CA 1
ATOM 680 C C . THR A 1 89 ? -13.977 -0.156 13.511 1.00 88.06 89 THR A C 1
ATOM 682 O O . THR A 1 89 ? -15.134 -0.388 13.153 1.00 88.06 89 THR A O 1
ATOM 685 N N . TYR A 1 90 ? -13.000 -1.061 13.416 1.00 89.31 90 TYR A N 1
ATOM 686 C CA . TYR A 1 90 ? -13.138 -2.330 12.695 1.00 89.31 90 TYR A CA 1
ATOM 687 C C . TYR A 1 90 ? -12.737 -3.537 13.548 1.00 89.31 90 TYR A C 1
ATOM 689 O O . TYR A 1 90 ? -13.463 -4.527 13.590 1.00 89.31 90 TYR A O 1
ATOM 697 N N . LEU A 1 91 ? -11.59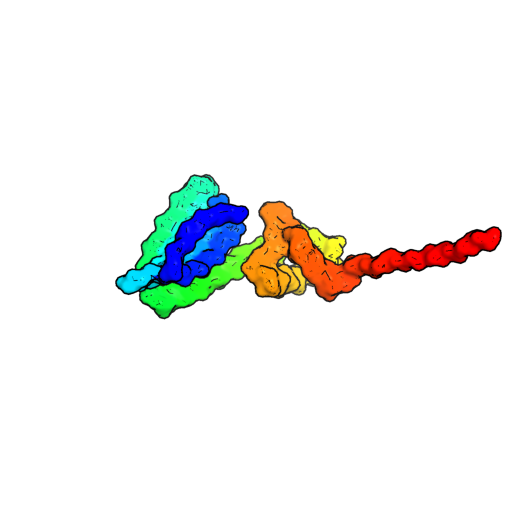1 -3.456 14.225 1.00 87.62 91 LEU A N 1
ATOM 698 C CA . LEU A 1 91 ? -10.886 -4.587 14.832 1.00 87.62 91 LEU A CA 1
ATOM 699 C C . LEU A 1 91 ? -10.850 -4.449 16.363 1.00 87.62 91 LEU A C 1
ATOM 701 O O . LEU A 1 91 ? -9.794 -4.347 16.983 1.00 87.62 91 LEU A O 1
ATOM 705 N N . PHE A 1 92 ? -12.035 -4.392 16.971 1.00 87.44 92 PHE A N 1
ATOM 706 C CA . PHE A 1 92 ? -12.217 -4.107 18.396 1.00 87.44 92 PHE A CA 1
ATOM 707 C C . PHE A 1 92 ? -11.469 -5.092 19.304 1.00 87.44 92 PHE A C 1
ATOM 709 O O . PHE A 1 92 ? -11.821 -6.270 19.372 1.00 87.44 92 PHE A O 1
ATOM 716 N N . GLY A 1 93 ? -10.486 -4.593 20.060 1.00 84.31 93 GLY A N 1
ATOM 717 C CA . GLY A 1 93 ? -9.726 -5.395 21.026 1.00 84.31 93 GLY A CA 1
ATOM 718 C C . GLY A 1 93 ? -8.719 -6.369 20.405 1.00 84.31 93 GLY A C 1
ATOM 719 O O . GLY A 1 93 ? -8.202 -7.222 21.122 1.00 84.31 93 GLY A O 1
ATOM 720 N N . VAL A 1 94 ? -8.454 -6.233 19.105 1.00 90.56 94 VAL A N 1
ATOM 721 C CA . VAL A 1 94 ? -7.403 -6.949 18.370 1.00 90.56 94 VAL A CA 1
ATOM 722 C C . VAL A 1 94 ? -6.046 -6.323 18.699 1.00 90.56 94 VAL A C 1
ATOM 724 O O . VAL A 1 94 ? -5.973 -5.122 18.979 1.00 90.56 94 VAL A O 1
ATOM 727 N N . ASP A 1 95 ? -4.982 -7.123 18.716 1.00 93.38 95 ASP A N 1
ATOM 728 C CA . ASP A 1 95 ? -3.639 -6.606 18.976 1.00 93.38 95 ASP A CA 1
ATOM 729 C C . ASP A 1 95 ? -3.046 -5.855 17.766 1.00 93.38 95 ASP A C 1
ATOM 731 O O . ASP A 1 95 ? -3.514 -5.965 16.631 1.00 93.38 95 ASP A O 1
ATOM 735 N N . ASP A 1 96 ? -2.019 -5.042 18.015 1.00 92.94 96 ASP A N 1
ATOM 736 C CA . ASP A 1 96 ? -1.414 -4.187 16.988 1.00 92.94 96 ASP A CA 1
ATOM 737 C C . ASP A 1 96 ? -0.753 -4.989 15.846 1.00 92.94 96 ASP A C 1
ATOM 739 O O . ASP A 1 96 ? -0.685 -4.513 14.706 1.00 92.94 96 ASP A O 1
ATOM 743 N N . GLU A 1 97 ? -0.264 -6.201 16.129 1.00 91.94 97 GLU A N 1
ATOM 744 C CA . GLU A 1 97 ? 0.389 -7.071 15.145 1.00 91.94 97 GLU A CA 1
ATOM 745 C C . GLU A 1 97 ? -0.651 -7.685 14.198 1.00 91.94 97 GLU A C 1
ATOM 747 O O . GLU A 1 97 ? -0.483 -7.637 12.978 1.00 91.94 97 GLU A O 1
ATOM 752 N N . GLU A 1 98 ? -1.773 -8.152 14.741 1.00 92.69 98 GLU A N 1
ATOM 753 C CA . GLU A 1 98 ? -2.935 -8.644 14.007 1.00 92.69 98 GLU A CA 1
ATOM 754 C C . GLU A 1 98 ? -3.585 -7.531 13.167 1.00 92.69 98 GLU A C 1
ATOM 756 O O . GLU A 1 98 ? -3.901 -7.754 11.996 1.00 92.69 98 GLU A O 1
ATOM 761 N N . ILE A 1 99 ? -3.710 -6.306 13.696 1.00 92.94 99 ILE A N 1
ATOM 762 C CA . ILE A 1 99 ? -4.190 -5.145 12.921 1.00 92.94 99 ILE A CA 1
ATOM 763 C C . ILE A 1 99 ? -3.252 -4.849 11.746 1.00 92.94 99 ILE A C 1
ATOM 765 O O . ILE A 1 99 ? -3.709 -4.634 10.618 1.00 92.94 99 ILE A O 1
ATOM 769 N N . THR A 1 100 ? -1.940 -4.839 11.994 1.00 92.56 100 THR A N 1
ATOM 770 C CA . THR A 1 100 ? -0.938 -4.599 10.947 1.00 92.56 100 THR A CA 1
ATOM 771 C C . THR A 1 100 ? -1.019 -5.678 9.867 1.00 92.56 100 THR A C 1
ATOM 773 O O . THR A 1 100 ? -0.976 -5.359 8.677 1.00 92.56 100 THR A O 1
ATOM 776 N N . GLN A 1 101 ? -1.172 -6.945 10.258 1.00 92.06 101 GLN A N 1
ATOM 777 C CA . GLN A 1 101 ? -1.277 -8.059 9.321 1.00 92.06 101 GLN A CA 1
ATOM 778 C C . GLN A 1 101 ? -2.563 -7.992 8.487 1.00 92.06 101 GLN A C 1
ATOM 780 O O . GLN A 1 101 ? -2.492 -8.179 7.274 1.00 92.06 101 GLN A O 1
ATOM 785 N N . GLU A 1 102 ? -3.710 -7.636 9.071 1.00 93.31 102 GLU A N 1
ATOM 786 C CA . GLU A 1 102 ? -4.953 -7.457 8.303 1.00 93.31 102 GLU A CA 1
ATOM 787 C C . GLU A 1 102 ? -4.811 -6.339 7.256 1.00 93.31 102 GLU A C 1
ATOM 789 O O . GLU A 1 102 ? -5.294 -6.472 6.130 1.00 93.31 102 GLU A O 1
ATOM 794 N N . LEU A 1 103 ? -4.106 -5.248 7.578 1.00 92.44 103 LEU A N 1
ATOM 795 C CA . LEU A 1 103 ? -3.821 -4.183 6.611 1.00 92.44 103 LEU A CA 1
ATOM 796 C C . LEU A 1 103 ? -2.905 -4.657 5.471 1.00 92.44 103 LEU A C 1
ATOM 798 O O . LEU A 1 103 ? -3.134 -4.276 4.320 1.00 92.44 103 LEU A O 1
ATOM 802 N N . VAL A 1 104 ? -1.915 -5.511 5.754 1.00 91.19 104 VAL A N 1
ATOM 803 C CA . VAL A 1 104 ? -1.075 -6.154 4.724 1.00 91.19 104 VAL A CA 1
ATOM 804 C C . VAL A 1 104 ? -1.922 -7.056 3.824 1.00 91.19 104 VAL A C 1
ATOM 806 O O . VAL A 1 104 ? -1.894 -6.902 2.602 1.00 91.19 104 VAL A O 1
ATOM 809 N N . ASP A 1 105 ? -2.746 -7.924 4.405 1.00 91.62 105 ASP A N 1
ATOM 810 C CA . ASP A 1 105 ? -3.598 -8.859 3.664 1.00 91.62 105 ASP A CA 1
ATOM 811 C C . ASP A 1 105 ? -4.651 -8.127 2.817 1.00 91.62 105 ASP A C 1
ATOM 813 O O . ASP A 1 105 ? -5.021 -8.549 1.712 1.00 91.62 105 ASP A O 1
ATOM 817 N N . LEU A 1 106 ? -5.156 -7.000 3.320 1.00 90.50 106 LEU A N 1
ATOM 818 C CA . LEU A 1 106 ? -6.046 -6.120 2.577 1.00 90.50 106 LEU A CA 1
ATOM 819 C C . LEU A 1 106 ? -5.311 -5.429 1.420 1.00 90.50 106 LEU A C 1
ATOM 821 O O . LEU A 1 106 ? -5.863 -5.360 0.320 1.00 90.50 106 LEU A O 1
ATOM 825 N N . ALA A 1 107 ? -4.075 -4.969 1.628 1.00 86.25 107 ALA A N 1
ATOM 826 C CA . ALA A 1 107 ? -3.249 -4.381 0.575 1.00 86.25 107 ALA A CA 1
ATOM 827 C C . ALA A 1 107 ? -2.970 -5.385 -0.554 1.00 86.25 107 ALA A C 1
ATOM 829 O O . ALA A 1 107 ? -3.121 -5.050 -1.732 1.00 86.25 107 ALA A O 1
ATOM 830 N N . ASP A 1 108 ? -2.624 -6.624 -0.205 1.00 86.69 108 ASP A N 1
ATOM 831 C CA . ASP A 1 108 ? -2.334 -7.694 -1.161 1.00 86.69 108 ASP A CA 1
ATOM 832 C C . ASP A 1 108 ? -3.574 -8.095 -1.963 1.00 86.69 108 ASP A C 1
ATOM 834 O O . ASP A 1 108 ? -3.504 -8.279 -3.180 1.00 86.69 108 ASP A O 1
ATOM 838 N N . TYR A 1 109 ? -4.739 -8.149 -1.315 1.00 87.00 109 TYR A N 1
ATOM 839 C CA . TYR A 1 109 ? -6.008 -8.388 -2.001 1.00 87.00 109 TYR A CA 1
ATOM 840 C C . TYR A 1 109 ? -6.375 -7.265 -2.982 1.00 87.00 109 TYR A C 1
ATOM 842 O O . TYR A 1 109 ? -6.935 -7.520 -4.051 1.00 87.00 109 TYR A O 1
ATOM 850 N N . LEU A 1 110 ? -6.094 -6.013 -2.620 1.00 81.50 110 LEU A N 1
ATOM 851 C CA . LEU A 1 110 ? -6.423 -4.843 -3.434 1.00 81.50 110 LEU A CA 1
ATOM 852 C C . LEU A 1 110 ? -5.398 -4.583 -4.547 1.00 81.50 110 LEU A C 1
ATOM 854 O O . LEU A 1 110 ? -5.758 -4.019 -5.583 1.00 81.50 110 LEU A O 1
ATOM 858 N N . GLY A 1 111 ? -4.144 -4.991 -4.346 1.00 77.69 111 GLY A N 1
ATOM 859 C CA . GLY A 1 111 ? -3.009 -4.673 -5.212 1.00 77.69 111 GLY A CA 1
ATOM 860 C C . GLY A 1 111 ? -2.489 -3.237 -5.056 1.00 77.69 111 GLY A C 1
ATOM 861 O O . GLY A 1 111 ? -1.778 -2.754 -5.936 1.00 77.69 111 GLY A O 1
ATOM 862 N N . TYR A 1 112 ? -2.876 -2.537 -3.985 1.00 78.56 112 TYR A N 1
ATOM 863 C CA . TYR A 1 112 ? -2.456 -1.171 -3.645 1.00 78.56 112 TYR A CA 1
ATOM 864 C C . TYR A 1 112 ? -2.681 -0.900 -2.141 1.00 78.56 112 TYR A C 1
ATOM 866 O O . TYR A 1 112 ? -3.346 -1.688 -1.471 1.00 78.56 112 TYR A O 1
ATOM 874 N N . SER A 1 113 ? -2.142 0.203 -1.597 1.00 83.56 113 SER A N 1
ATOM 875 C CA . SER A 1 113 ? -2.295 0.528 -0.164 1.00 83.56 113 SER A CA 1
ATOM 876 C C . SER A 1 113 ? -3.769 0.763 0.219 1.00 83.56 113 SER A C 1
ATOM 878 O O . SER A 1 113 ? -4.453 1.539 -0.452 1.00 83.56 113 SER A O 1
ATOM 880 N N . PRO A 1 114 ? -4.289 0.146 1.296 1.00 88.19 114 PRO A N 1
ATOM 881 C CA . PRO A 1 114 ? -5.651 0.366 1.749 1.00 88.19 114 PRO A CA 1
ATOM 882 C C . PRO A 1 114 ? -5.827 1.734 2.418 1.00 88.19 114 PRO A C 1
ATOM 884 O O . PRO A 1 114 ? -6.970 2.157 2.581 1.00 88.19 114 PRO A O 1
ATOM 887 N N . LEU A 1 115 ? -4.736 2.422 2.776 1.00 86.44 115 LEU A N 1
ATOM 888 C CA . LEU A 1 115 ? -4.752 3.737 3.414 1.00 86.44 115 LEU A CA 1
ATOM 889 C C . LEU A 1 115 ? -4.610 4.875 2.394 1.00 86.44 115 LEU A C 1
ATOM 891 O O . LEU A 1 115 ? -3.899 4.759 1.394 1.00 86.44 115 LEU A O 1
ATOM 895 N N . GLY A 1 116 ? -5.315 5.974 2.650 1.00 79.25 116 GLY A N 1
ATOM 896 C CA . GLY A 1 116 ? -5.121 7.262 1.997 1.00 79.25 116 GLY A CA 1
ATOM 897 C C . GLY A 1 116 ? -4.020 8.081 2.673 1.00 79.25 116 GLY A C 1
ATOM 898 O O . GLY A 1 116 ? -3.480 7.700 3.706 1.00 79.25 116 GLY A O 1
ATOM 899 N N . ALA A 1 117 ? -3.716 9.253 2.112 1.00 73.50 117 ALA A N 1
ATOM 900 C CA . ALA A 1 117 ? -2.682 10.152 2.641 1.00 73.50 117 ALA A CA 1
ATOM 901 C C . ALA A 1 117 ? -2.970 10.689 4.060 1.00 73.50 117 ALA A C 1
ATOM 903 O O . ALA A 1 117 ? -2.082 11.226 4.715 1.00 73.50 117 ALA A O 1
ATOM 904 N N . ASP A 1 118 ? -4.213 10.576 4.522 1.00 76.31 118 ASP A N 1
ATOM 905 C CA . ASP A 1 118 ? -4.678 10.921 5.866 1.00 76.31 118 ASP A CA 1
ATOM 906 C C . ASP A 1 118 ? -4.603 9.742 6.856 1.00 76.31 118 ASP A C 1
ATOM 908 O O . ASP A 1 118 ? -5.051 9.867 7.996 1.00 76.31 118 ASP A O 1
ATOM 912 N N . GLY A 1 119 ? -4.059 8.593 6.436 1.00 77.44 119 GLY A N 1
ATOM 913 C CA . GLY A 1 119 ? -3.975 7.378 7.246 1.00 77.44 119 GLY A CA 1
ATOM 914 C C . GLY A 1 119 ? -5.318 6.672 7.449 1.00 77.44 119 GLY A C 1
ATOM 915 O O . GLY A 1 119 ? -5.413 5.784 8.291 1.00 77.44 119 GLY A O 1
ATOM 916 N N . GLN A 1 120 ? -6.365 7.058 6.710 1.00 86.50 120 GLN A N 1
ATOM 917 C CA . GLN A 1 120 ? -7.692 6.437 6.772 1.00 86.50 120 GLN A CA 1
ATOM 918 C C . GLN A 1 120 ? -7.871 5.406 5.65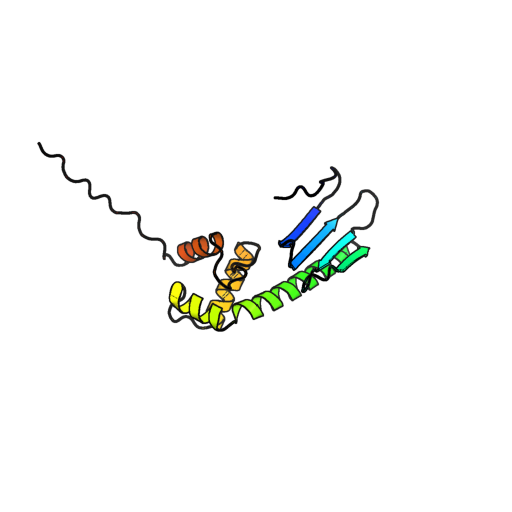8 1.00 86.50 120 GLN A C 1
ATOM 920 O O . GLN A 1 120 ? -7.262 5.521 4.594 1.00 86.50 120 GLN A O 1
ATOM 925 N N . LEU A 1 121 ? -8.752 4.418 5.853 1.00 88.06 121 LEU A N 1
ATOM 926 C CA . LEU A 1 121 ? -9.072 3.471 4.783 1.00 88.06 121 LEU A CA 1
ATOM 927 C C . LEU A 1 121 ? -9.704 4.192 3.587 1.00 88.06 121 LEU A C 1
ATOM 929 O O . LEU A 1 121 ? -10.712 4.892 3.709 1.00 88.06 121 LEU A O 1
ATOM 933 N N . VAL A 1 122 ? -9.171 3.954 2.390 1.00 85.94 122 VAL A N 1
ATOM 934 C CA . VAL A 1 122 ? -9.815 4.426 1.163 1.00 85.94 122 VAL A CA 1
ATOM 935 C C . VAL A 1 122 ? -11.153 3.714 0.973 1.00 85.94 122 VAL A C 1
ATOM 937 O O . VAL A 1 122 ? -11.312 2.545 1.323 1.00 85.94 122 VAL A O 1
ATOM 940 N N . GLY A 1 123 ? -12.126 4.375 0.341 1.00 86.50 123 GLY A N 1
ATOM 941 C CA . GLY A 1 123 ? -13.513 3.888 0.317 1.00 86.50 123 GLY A CA 1
ATOM 942 C C . GLY A 1 123 ? -13.738 2.487 -0.278 1.00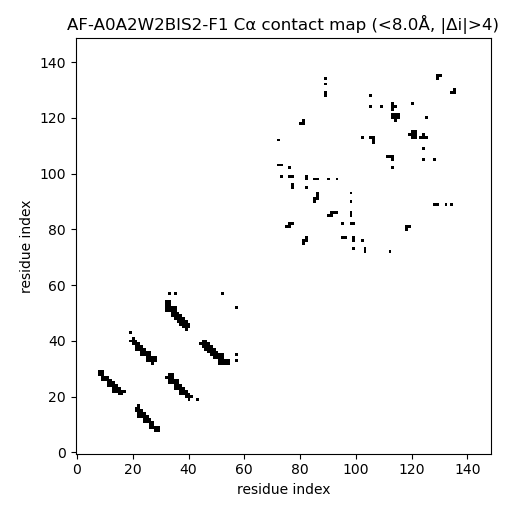 86.50 123 GLY A C 1
ATOM 943 O O . GLY A 1 123 ? -14.771 1.876 -0.017 1.00 86.50 123 GLY A O 1
ATOM 944 N N . ARG A 1 124 ? -12.807 1.947 -1.079 1.00 87.44 124 ARG A N 1
ATOM 945 C CA . ARG A 1 124 ? -12.860 0.538 -1.512 1.00 87.44 124 ARG A CA 1
ATOM 946 C C . ARG A 1 124 ? -12.321 -0.421 -0.446 1.00 87.44 124 ARG A C 1
ATOM 948 O O . ARG A 1 124 ? -12.891 -1.494 -0.290 1.00 87.44 124 ARG A O 1
ATOM 955 N N . ALA A 1 125 ? -11.261 -0.039 0.261 1.00 89.38 125 ALA A N 1
ATOM 956 C CA . ALA A 1 125 ? -10.680 -0.825 1.342 1.00 89.38 125 ALA A CA 1
ATOM 957 C C . ALA A 1 125 ? -11.649 -0.930 2.529 1.00 89.38 125 ALA A C 1
ATOM 959 O O . ALA A 1 125 ? -11.905 -2.038 2.987 1.00 89.38 125 ALA A O 1
ATOM 960 N N . ASP A 1 126 ? -12.283 0.183 2.920 1.00 91.50 126 ASP A N 1
ATOM 961 C CA . ASP A 1 126 ? -13.330 0.217 3.957 1.00 91.50 126 ASP A CA 1
ATOM 962 C C . ASP A 1 126 ? -14.461 -0.781 3.664 1.00 91.50 126 ASP A C 1
ATOM 964 O O . ASP A 1 126 ? -14.770 -1.636 4.491 1.00 91.50 126 ASP A O 1
ATOM 968 N N . LYS A 1 127 ? -15.025 -0.744 2.450 1.00 89.31 127 LYS A N 1
ATOM 969 C CA . LYS A 1 127 ? -16.104 -1.660 2.045 1.00 89.31 127 LYS A CA 1
ATOM 970 C C . LYS A 1 127 ? -15.688 -3.124 2.099 1.00 89.31 127 LYS A C 1
ATOM 972 O O . LYS A 1 127 ? -16.454 -3.964 2.556 1.00 89.31 127 LYS A O 1
ATOM 977 N N . VAL A 1 128 ? -14.492 -3.439 1.602 1.00 91.56 128 VAL A N 1
ATOM 978 C CA . VAL A 1 128 ? -13.991 -4.819 1.601 1.00 91.56 128 VAL A CA 1
ATOM 979 C C . VAL A 1 128 ? -13.785 -5.307 3.030 1.00 91.56 128 VAL A C 1
ATOM 981 O O . VAL A 1 128 ? -14.212 -6.413 3.350 1.00 91.56 128 VAL A O 1
ATOM 984 N N . LEU A 1 129 ? -13.176 -4.489 3.889 1.00 91.38 129 LEU A N 1
ATOM 985 C CA . LEU A 1 129 ? -12.921 -4.861 5.274 1.00 91.38 129 LEU A CA 1
ATOM 986 C C . LEU A 1 129 ? -14.226 -5.032 6.061 1.00 91.38 129 LEU A C 1
ATOM 988 O O . LEU A 1 129 ? -14.402 -6.042 6.734 1.00 91.38 129 LEU A O 1
ATOM 992 N N . ARG A 1 130 ? -15.191 -4.116 5.918 1.00 90.62 130 ARG A N 1
ATOM 993 C CA . ARG A 1 130 ? -16.518 -4.248 6.544 1.00 90.62 130 ARG A CA 1
ATOM 994 C C . ARG A 1 130 ? -17.232 -5.525 6.124 1.00 90.62 130 ARG A C 1
ATOM 996 O O . ARG A 1 130 ? -17.748 -6.230 6.987 1.00 90.62 130 ARG A O 1
ATOM 1003 N N . ALA A 1 131 ? -17.212 -5.847 4.833 1.00 89.38 131 ALA A N 1
ATOM 1004 C CA . ALA A 1 131 ? -17.802 -7.079 4.325 1.00 89.38 131 ALA A CA 1
ATOM 1005 C C . ALA A 1 131 ? -17.105 -8.328 4.894 1.00 89.38 131 ALA A C 1
ATOM 1007 O O . ALA A 1 131 ? -17.783 -9.267 5.307 1.00 89.38 131 ALA A O 1
ATOM 1008 N N . ARG A 1 132 ? -15.762 -8.335 4.969 1.00 88.50 132 ARG A N 1
ATOM 1009 C CA . ARG A 1 132 ? -14.980 -9.428 5.585 1.00 88.50 132 ARG A CA 1
ATOM 1010 C C . ARG A 1 132 ? -15.329 -9.634 7.057 1.00 88.50 132 ARG A C 1
ATOM 1012 O O . ARG A 1 132 ? -15.440 -10.771 7.499 1.00 88.50 132 ARG A O 1
ATOM 1019 N N . LEU A 1 133 ? -15.525 -8.540 7.788 1.00 88.44 133 LEU A N 1
ATOM 1020 C CA . LEU A 1 133 ? -15.816 -8.542 9.222 1.00 88.44 133 LEU A CA 1
ATOM 1021 C C . LEU A 1 133 ? -17.314 -8.685 9.544 1.00 88.44 133 LEU A C 1
ATOM 1023 O O . LEU A 1 133 ? -17.689 -8.696 10.713 1.00 88.44 133 LEU A O 1
ATOM 1027 N N . GLY A 1 134 ? -18.188 -8.772 8.534 1.00 84.88 134 GLY A N 1
ATOM 1028 C CA . GLY A 1 134 ? -19.640 -8.834 8.738 1.00 84.88 134 GLY A CA 1
ATOM 1029 C C . GLY A 1 134 ? -20.235 -7.562 9.357 1.00 84.88 134 GLY A C 1
ATOM 1030 O O . GLY A 1 134 ? -21.279 -7.624 10.000 1.00 84.88 134 GLY A O 1
ATOM 1031 N N . LEU A 1 135 ? -19.573 -6.416 9.178 1.00 82.69 135 LEU A N 1
ATOM 1032 C CA . LEU A 1 135 ? -19.980 -5.108 9.708 1.00 82.69 135 LEU A CA 1
ATOM 1033 C C . LEU A 1 135 ? -20.962 -4.364 8.791 1.00 82.69 135 LEU A C 1
ATOM 1035 O O . LEU A 1 135 ? -21.396 -3.257 9.124 1.00 82.69 135 LEU A O 1
ATOM 1039 N N . ASP A 1 136 ? -21.294 -4.932 7.631 1.00 77.12 136 ASP A N 1
ATOM 1040 C CA . ASP A 1 136 ? -22.310 -4.364 6.752 1.00 77.12 136 ASP A CA 1
ATOM 1041 C C . ASP A 1 136 ? -23.695 -4.449 7.419 1.00 77.12 136 ASP A C 1
ATOM 1043 O O . ASP A 1 136 ? -24.073 -5.505 7.939 1.00 77.12 136 ASP A O 1
ATOM 1047 N N . PRO A 1 137 ? -24.481 -3.355 7.423 1.00 54.59 137 PRO A N 1
ATOM 1048 C CA . PRO A 1 137 ? -25.805 -3.372 8.017 1.00 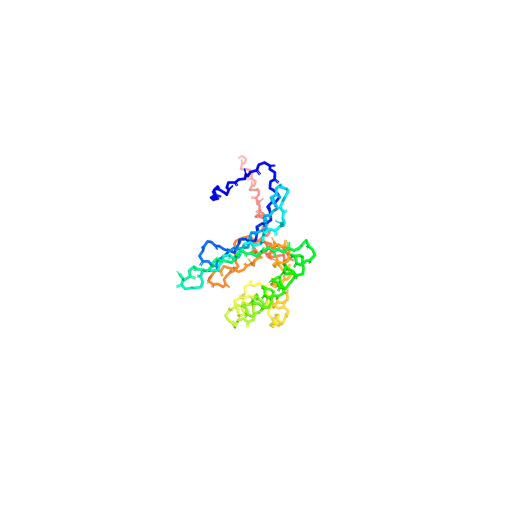54.59 137 PRO A CA 1
ATOM 1049 C C . PRO A 1 137 ? -26.690 -4.379 7.282 1.00 54.59 137 PRO A C 1
ATOM 1051 O O . PRO A 1 137 ? -26.745 -4.397 6.049 1.00 54.59 137 PRO A O 1
ATOM 1054 N N . ALA A 1 138 ? -27.423 -5.193 8.048 1.00 49.91 138 ALA A N 1
ATOM 1055 C CA . ALA A 1 138 ? -28.486 -6.019 7.495 1.00 49.91 138 ALA A CA 1
ATOM 1056 C C . ALA A 1 138 ? -29.419 -5.133 6.646 1.00 49.91 138 ALA A C 1
ATOM 1058 O O . ALA A 1 138 ? -29.721 -4.005 7.060 1.00 49.91 138 ALA A O 1
ATOM 1059 N N . PRO A 1 139 ? -29.874 -5.601 5.467 1.00 48.09 139 PRO A N 1
ATOM 1060 C CA . PRO A 1 139 ? -30.801 -4.829 4.654 1.00 48.09 139 PRO A CA 1
ATOM 1061 C C . PRO A 1 139 ? -32.010 -4.426 5.512 1.00 48.09 139 PRO A C 1
ATOM 1063 O O . PRO A 1 139 ? -32.465 -5.232 6.331 1.00 48.09 139 PRO A O 1
ATOM 1066 N N . PRO A 1 140 ? -32.527 -3.191 5.364 1.00 53.53 140 PRO A N 1
ATOM 1067 C CA . PRO A 1 140 ? -33.652 -2.732 6.163 1.00 53.53 140 PRO A CA 1
ATOM 1068 C C . PRO A 1 140 ? -34.810 -3.717 6.014 1.00 53.53 140 PRO A C 1
ATOM 1070 O O . PRO A 1 140 ? -35.249 -4.018 4.902 1.00 53.53 140 PRO A O 1
ATOM 1073 N N . ILE A 1 141 ? -35.305 -4.230 7.143 1.00 51.97 141 ILE A N 1
ATOM 1074 C CA . ILE A 1 141 ? -36.529 -5.025 7.161 1.00 51.97 141 ILE A CA 1
ATOM 1075 C C . ILE A 1 141 ? -37.658 -4.067 6.786 1.00 51.97 141 ILE A C 1
ATOM 1077 O O . ILE A 1 141 ? -38.136 -3.285 7.608 1.00 51.97 141 ILE A O 1
ATOM 1081 N N . HIS A 1 142 ? -38.072 -4.096 5.522 1.00 50.12 142 HIS A N 1
ATOM 1082 C CA . HIS A 1 142 ? -39.309 -3.459 5.105 1.00 50.12 142 HIS A CA 1
ATOM 1083 C C . HIS A 1 142 ? -40.461 -4.235 5.741 1.00 50.12 142 HIS A C 1
ATOM 1085 O O . HIS A 1 142 ? -40.937 -5.229 5.197 1.00 50.12 142 HIS A O 1
ATOM 1091 N N . HIS A 1 143 ? -40.916 -3.788 6.911 1.00 54.03 143 HIS A N 1
ATOM 1092 C CA . HIS A 1 143 ? -42.233 -4.159 7.399 1.00 54.03 143 HIS A CA 1
ATOM 1093 C C . HIS A 1 143 ? -43.248 -3.596 6.405 1.00 54.03 143 HIS A C 1
ATOM 1095 O O . HIS A 1 143 ? -43.575 -2.411 6.440 1.00 54.03 143 HIS A O 1
ATOM 1101 N N . SER A 1 144 ? -43.711 -4.430 5.473 1.00 48.69 144 SER A N 1
ATOM 1102 C CA . SER A 1 144 ? -44.884 -4.120 4.667 1.00 48.69 144 SER A CA 1
ATOM 1103 C C . SER A 1 144 ? -46.039 -3.878 5.633 1.00 48.69 144 SER A C 1
ATOM 1105 O O . SER A 1 144 ? -46.538 -4.810 6.262 1.00 48.69 144 SER A O 1
ATOM 1107 N N . SER A 1 145 ? -46.417 -2.615 5.825 1.00 52.25 145 SER A N 1
ATOM 1108 C CA . SER A 1 145 ? -47.617 -2.280 6.582 1.00 52.25 145 SER A CA 1
ATOM 1109 C C . SER A 1 145 ? -48.825 -2.906 5.874 1.00 52.25 145 SER A C 1
ATOM 1111 O O . SER A 1 145 ? -48.901 -2.820 4.645 1.00 52.25 145 SER A O 1
ATOM 1113 N N . PRO A 1 146 ? -49.757 -3.549 6.597 1.00 51.72 146 PRO A N 1
ATOM 1114 C CA . PRO A 1 146 ? -50.956 -4.093 5.976 1.00 51.72 146 PRO A CA 1
ATOM 1115 C C . PRO A 1 146 ? -51.770 -2.947 5.367 1.00 51.72 146 PRO A C 1
ATOM 1117 O O . PRO A 1 146 ? -52.000 -1.925 6.017 1.00 51.72 146 PRO A O 1
ATOM 1120 N N . SER A 1 147 ? -52.168 -3.103 4.102 1.00 47.91 147 SER A N 1
ATOM 1121 C CA . SER A 1 147 ? -53.011 -2.132 3.404 1.00 47.91 147 SER A CA 1
ATOM 1122 C C . SER A 1 147 ? -54.328 -1.930 4.164 1.00 47.91 147 SER A C 1
ATOM 1124 O O . SER A 1 147 ? -54.966 -2.924 4.521 1.00 47.91 147 SER A O 1
ATOM 1126 N N . PRO A 1 148 ? -54.757 -0.680 4.419 1.00 58.84 148 PRO A N 1
ATOM 1127 C CA . PRO A 1 148 ? -56.072 -0.432 4.990 1.00 58.84 148 PRO A CA 1
ATOM 1128 C C . PRO A 1 148 ? -57.152 -0.843 3.981 1.00 58.84 148 PRO A C 1
ATOM 1130 O O . PRO A 1 148 ? -57.028 -0.562 2.787 1.00 58.84 148 PRO A O 1
ATOM 1133 N N . SER A 1 149 ? -58.155 -1.566 4.482 1.00 65.12 149 SER A N 1
ATOM 1134 C CA . SER A 1 149 ? -59.342 -2.028 3.745 1.00 65.12 149 SER A CA 1
ATOM 1135 C C . SER A 1 149 ? -60.339 -0.906 3.486 1.00 65.12 149 SER A C 1
ATOM 1137 O O . SER A 1 149 ? -60.412 0.013 4.333 1.00 65.12 149 SER A O 1
#

Radius of gyration: 21.52 Å; Cα contacts (8 Å, |Δi|>4): 153; chains: 1; bounding box: 78×30×52 Å